Protein AF-Q7NRC7-F1 (afdb_monomer_lite)

Foldseek 3Di:
DDDPDDDVVLVVLCVVLVVLVVVVVVVLVPDDPVVNVVSVVVSVLSNQLSNQDDPLAPLSSLVSSLVVVCVVVVLDDDPDDPVSVVVNVVSCVVSNVVSVPGDPVVPPCPPDD

Secondary structure (DSSP, 8-state):
-------HHHHGGGHHHHHHHHHHHHHGGGS-HHHHHHHHHHHHHHHHHHHH--TT-HHHHHHHHHHHHHHHTT--SS---HHHHHHHHHHHHHHHHHHHHH-GGGSS-----

Radius of gyration: 18.16 Å; chains: 1; bounding box: 45×44×40 Å

Organism: Chromobacterium violaceum (strain ATCC 12472 / DSM 30191 / JCM 1249 / CCUG 213 / NBRC 12614 / NCIMB 9131 / NCTC 9757 / MK) (NCBI:txid243365)

Sequence (113 aa):
MSPVHFNPAAGSRLLPAVENLRHEADELIHESIDTQAYLLGALEGELIFALSVDKDSPSSTLTRCKSQLLLRLGLEGRSLTLEQQRLRGWIVGMLESIASTLDPDDWDNPTST

Structure (mmCIF, N/CA/C/O backbone):
data_AF-Q7NRC7-F1
#
_entry.id   AF-Q7NRC7-F1
#
loop_
_atom_site.group_PDB
_atom_site.id
_atom_site.type_symbol
_atom_site.label_atom_id
_atom_site.label_alt_id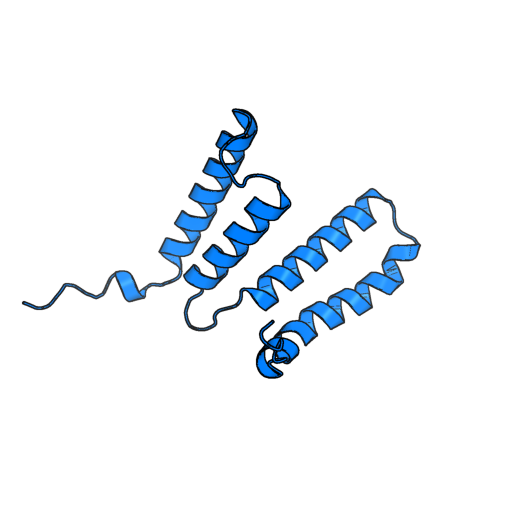
_atom_site.label_comp_id
_atom_site.label_asym_id
_atom_site.label_entity_id
_atom_site.label_seq_id
_atom_site.pdbx_PDB_ins_code
_atom_site.Cartn_x
_atom_site.Cartn_y
_atom_site.Cartn_z
_atom_site.occupancy
_atom_site.B_iso_or_equiv
_atom_site.auth_seq_id
_atom_site.auth_comp_id
_atom_site.auth_asym_id
_atom_site.auth_atom_id
_atom_site.pdbx_PDB_model_num
ATOM 1 N N . MET A 1 1 ? -20.926 2.686 -22.520 1.00 41.41 1 MET A N 1
ATOM 2 C CA . MET A 1 1 ? -20.245 1.634 -21.736 1.00 41.41 1 MET A CA 1
ATOM 3 C C . MET A 1 1 ? -19.210 0.998 -22.644 1.00 41.41 1 MET A C 1
ATOM 5 O O . MET A 1 1 ? -19.611 0.411 -23.640 1.00 41.41 1 MET A O 1
ATOM 9 N N . SER A 1 2 ? -17.914 1.182 -22.377 1.00 40.56 2 SER A N 1
ATOM 10 C CA . SER A 1 2 ? -16.881 0.433 -23.106 1.00 40.56 2 SER A CA 1
ATOM 11 C C . SER A 1 2 ? -16.859 -1.014 -22.610 1.00 40.56 2 SER A C 1
ATOM 13 O O . SER A 1 2 ? -16.972 -1.220 -21.399 1.00 40.56 2 SER A O 1
ATOM 15 N N . PRO A 1 3 ? -16.731 -2.008 -23.501 1.00 49.88 3 PRO A N 1
ATOM 16 C CA . PRO A 1 3 ? -16.572 -3.397 -23.096 1.00 49.88 3 PRO A CA 1
ATOM 17 C C . PRO A 1 3 ? -15.281 -3.556 -22.284 1.00 49.88 3 PRO A C 1
ATOM 19 O O . PRO A 1 3 ? -14.213 -3.094 -22.688 1.00 49.88 3 PRO A O 1
ATOM 22 N N . VAL A 1 4 ? -15.386 -4.206 -21.124 1.00 54.16 4 VAL A N 1
ATOM 23 C CA . VAL A 1 4 ? -14.221 -4.634 -20.344 1.00 54.16 4 VAL A CA 1
ATOM 24 C C . VAL A 1 4 ? -13.569 -5.775 -21.120 1.00 54.16 4 VAL A C 1
ATOM 26 O O . VAL A 1 4 ? -14.056 -6.903 -21.114 1.00 54.16 4 VAL A O 1
ATOM 29 N N . HIS A 1 5 ? -12.494 -5.474 -21.843 1.00 52.94 5 HIS A N 1
ATOM 30 C CA . HIS A 1 5 ? -11.699 -6.494 -22.513 1.00 52.94 5 HIS A CA 1
ATOM 31 C C . HIS A 1 5 ? -10.807 -7.184 -21.481 1.00 52.94 5 HIS A C 1
ATOM 33 O O . HIS A 1 5 ? -9.890 -6.576 -20.931 1.00 52.94 5 HIS A O 1
ATOM 39 N N . PHE A 1 6 ? -11.085 -8.461 -21.213 1.00 56.62 6 PHE A N 1
ATOM 40 C CA . PHE A 1 6 ? -10.202 -9.295 -20.409 1.00 56.62 6 PHE A CA 1
ATOM 41 C C . PHE A 1 6 ? -8.848 -9.411 -21.115 1.00 56.62 6 PHE A C 1
ATOM 43 O O . PHE A 1 6 ? -8.769 -9.914 -22.235 1.00 56.62 6 PHE A O 1
ATOM 50 N N . ASN A 1 7 ? -7.788 -8.928 -20.468 1.00 65.94 7 ASN A N 1
ATOM 51 C CA . ASN A 1 7 ? -6.425 -9.106 -20.946 1.00 65.94 7 ASN A CA 1
ATOM 52 C C . ASN A 1 7 ? -5.865 -10.413 -20.351 1.00 65.94 7 ASN A C 1
ATOM 54 O O . ASN A 1 7 ? -5.537 -10.438 -19.162 1.00 65.94 7 ASN A O 1
ATOM 58 N N . PRO A 1 8 ? -5.713 -11.492 -21.137 1.00 63.06 8 PRO A N 1
ATOM 59 C CA . PRO A 1 8 ? -5.224 -12.773 -20.628 1.00 63.06 8 PRO A CA 1
ATOM 60 C C . PRO A 1 8 ? -3.797 -12.694 -20.066 1.00 63.06 8 PRO A C 1
ATOM 62 O O . PRO A 1 8 ? -3.464 -13.448 -19.156 1.00 63.06 8 PRO A O 1
ATOM 65 N N . ALA A 1 9 ? -2.976 -11.743 -20.528 1.00 62.53 9 ALA A N 1
ATOM 66 C CA . ALA A 1 9 ? -1.643 -11.502 -19.973 1.00 62.53 9 ALA A CA 1
ATOM 67 C C . ALA A 1 9 ? -1.673 -10.776 -18.616 1.00 62.53 9 ALA A C 1
ATOM 69 O O . ALA A 1 9 ? -0.706 -10.853 -17.863 1.00 62.53 9 ALA A O 1
ATOM 70 N N . ALA A 1 10 ? -2.764 -10.072 -18.298 1.00 61.09 10 ALA A N 1
ATOM 71 C CA . ALA A 1 10 ? -3.015 -9.562 -16.952 1.00 61.09 10 ALA A CA 1
ATOM 72 C C . ALA A 1 10 ? -3.573 -10.676 -16.051 1.00 61.09 10 ALA A C 1
ATOM 74 O O . ALA A 1 10 ? -3.157 -10.799 -14.906 1.00 61.09 10 ALA A O 1
ATOM 75 N N . GLY A 1 11 ? -4.438 -11.543 -16.593 1.00 61.28 11 GLY A N 1
ATOM 76 C CA . GLY A 1 11 ? -4.970 -12.708 -15.880 1.00 61.28 11 GLY A CA 1
ATOM 77 C C . GLY A 1 11 ? -3.899 -13.725 -15.467 1.00 61.28 11 GLY A C 1
ATOM 78 O O . GLY A 1 11 ? -3.954 -14.252 -14.363 1.00 61.28 11 GLY A O 1
ATOM 79 N N . SER A 1 12 ? -2.879 -13.964 -16.296 1.00 64.94 12 SER A N 1
ATOM 80 C CA . SER A 1 12 ? -1.789 -14.891 -15.952 1.00 64.94 12 SER A CA 1
ATOM 81 C C . SER A 1 12 ? -0.903 -14.401 -14.801 1.00 64.94 12 SER A C 1
ATOM 83 O O . SER A 1 12 ? -0.351 -15.219 -14.070 1.00 64.94 12 SER A O 1
ATOM 85 N N . ARG A 1 13 ? -0.799 -13.081 -14.591 1.00 65.31 13 ARG A N 1
ATOM 86 C CA . ARG A 1 13 ? -0.060 -12.484 -13.460 1.00 65.31 13 ARG A CA 1
ATOM 87 C C . ARG A 1 13 ? -0.754 -12.706 -12.119 1.00 65.31 13 ARG A C 1
ATOM 89 O O . ARG A 1 13 ? -0.102 -12.622 -11.089 1.00 65.31 13 ARG A O 1
ATOM 96 N N . LEU A 1 14 ? -2.051 -13.011 -12.145 1.00 65.81 14 LEU A N 1
ATOM 97 C CA . LEU A 1 14 ? -2.851 -13.289 -10.956 1.00 65.81 14 LEU A CA 1
ATOM 98 C C . LEU A 1 14 ? -2.727 -14.735 -10.480 1.00 65.81 14 LEU A C 1
ATOM 100 O O . LEU A 1 14 ? -3.057 -15.010 -9.335 1.00 65.81 14 LEU A O 1
ATOM 104 N N . LEU A 1 15 ? -2.248 -15.655 -11.326 1.00 72.50 15 LEU A N 1
ATOM 105 C CA . LEU A 1 15 ? -2.198 -17.084 -11.004 1.00 72.50 15 LEU A CA 1
ATOM 106 C C . LEU A 1 15 ? -1.435 -17.400 -9.704 1.00 72.50 15 LEU A C 1
ATOM 108 O O . LEU A 1 15 ? -1.968 -18.182 -8.925 1.00 72.50 15 LEU A O 1
ATOM 112 N N . PRO A 1 16 ? -0.267 -16.792 -9.406 1.00 71.75 16 PRO A N 1
ATOM 113 C CA . PRO A 1 16 ? 0.421 -17.038 -8.137 1.00 71.75 16 PRO A CA 1
ATOM 114 C C . PRO A 1 16 ? -0.389 -16.569 -6.921 1.00 71.75 16 PRO A C 1
ATOM 116 O O . PRO A 1 16 ? -0.521 -17.310 -5.956 1.00 71.75 16 PRO A O 1
ATOM 119 N N . ALA A 1 17 ? -0.997 -15.380 -6.997 1.00 67.38 17 ALA A N 1
ATOM 120 C CA . ALA A 1 17 ? -1.834 -14.849 -5.919 1.00 67.38 17 ALA A CA 1
ATOM 121 C C . ALA A 1 17 ? -3.102 -15.698 -5.711 1.00 67.38 17 ALA A C 1
ATOM 123 O O . ALA A 1 17 ? -3.522 -15.930 -4.584 1.00 67.38 17 ALA A O 1
ATOM 124 N N . VAL A 1 18 ? -3.700 -16.198 -6.798 1.00 69.44 18 VAL A N 1
ATOM 125 C CA . VAL A 1 18 ? -4.864 -17.098 -6.757 1.00 69.44 18 VAL A CA 1
ATOM 126 C C . VAL A 1 18 ? -4.502 -18.464 -6.165 1.00 69.44 18 VAL A C 1
ATOM 128 O O . VAL A 1 18 ? -5.312 -19.044 -5.444 1.00 69.44 18 VAL A O 1
ATOM 131 N N . GLU A 1 19 ? -3.303 -18.978 -6.439 1.00 73.25 19 GLU A N 1
ATOM 132 C CA . GLU A 1 19 ? -2.828 -20.242 -5.869 1.00 73.25 19 GLU A CA 1
ATOM 133 C C . GLU A 1 19 ? -2.576 -20.118 -4.358 1.00 73.25 19 GLU A C 1
ATOM 135 O O . GLU A 1 19 ? -3.030 -20.977 -3.602 1.00 73.25 19 GLU A O 1
ATOM 140 N N . ASN A 1 20 ? -1.960 -19.017 -3.910 1.00 69.81 20 ASN A N 1
ATOM 141 C CA . ASN A 1 20 ? -1.786 -18.711 -2.484 1.00 69.81 20 ASN A CA 1
ATOM 142 C C . ASN A 1 20 ? -3.141 -18.547 -1.775 1.00 69.81 20 ASN A C 1
ATOM 144 O O . ASN A 1 20 ? -3.374 -19.161 -0.737 1.00 69.81 20 ASN A O 1
ATOM 148 N N . LEU A 1 21 ? -4.081 -17.816 -2.392 1.00 69.31 21 LEU A N 1
ATOM 149 C CA . LEU A 1 21 ? -5.467 -17.687 -1.917 1.00 69.31 21 LEU A CA 1
ATOM 150 C C . LEU A 1 21 ? -6.141 -19.046 -1.727 1.00 69.31 21 LEU A C 1
ATOM 152 O O . LEU A 1 21 ? -6.836 -19.251 -0.736 1.00 69.31 21 LEU A O 1
ATOM 156 N N . ARG A 1 22 ? -5.962 -19.971 -2.675 1.00 71.56 22 ARG A N 1
ATOM 157 C CA . ARG A 1 22 ? -6.553 -21.309 -2.593 1.00 71.56 22 ARG A CA 1
ATOM 158 C C . ARG A 1 22 ? -5.937 -22.132 -1.466 1.00 71.56 22 ARG A C 1
ATOM 160 O O . ARG A 1 22 ? -6.676 -22.810 -0.764 1.00 71.56 22 ARG A O 1
ATOM 167 N N . HIS A 1 23 ? -4.616 -22.076 -1.307 1.00 71.88 23 HIS A N 1
ATOM 168 C CA . HIS A 1 23 ? -3.915 -22.813 -0.258 1.00 71.88 23 HIS A CA 1
ATOM 169 C C . HIS A 1 23 ? -4.326 -22.335 1.141 1.00 71.88 23 HIS A C 1
ATOM 171 O O . HIS A 1 23 ? -4.588 -23.151 2.018 1.00 71.88 23 HIS A O 1
ATOM 177 N N . GLU A 1 24 ? -4.423 -21.023 1.353 1.00 70.12 24 GLU A N 1
ATOM 178 C CA . GLU A 1 24 ? -4.750 -20.467 2.671 1.00 70.12 24 GLU A CA 1
ATOM 179 C C . GLU A 1 24 ? -6.255 -20.506 2.996 1.00 70.12 24 GLU A C 1
ATOM 181 O O . GLU A 1 24 ? -6.633 -20.606 4.164 1.00 70.12 24 GLU A O 1
ATOM 186 N N . ALA A 1 25 ? -7.137 -20.481 1.986 1.00 68.75 25 ALA A N 1
ATOM 187 C CA . ALA A 1 25 ? -8.592 -20.546 2.175 1.00 68.75 25 ALA A CA 1
ATOM 188 C C . ALA A 1 25 ? -9.068 -21.822 2.887 1.00 68.75 25 ALA A C 1
ATOM 190 O O . ALA A 1 25 ? -10.020 -21.758 3.669 1.00 68.75 25 ALA A O 1
ATOM 191 N N . ASP A 1 26 ? -8.410 -22.956 2.646 1.00 67.88 26 ASP A N 1
ATOM 192 C CA . ASP A 1 26 ? -8.772 -24.234 3.268 1.00 67.88 26 ASP A CA 1
ATOM 193 C C . ASP A 1 26 ? -8.356 -24.296 4.753 1.00 67.88 26 ASP A C 1
ATOM 195 O O . ASP A 1 26 ? -9.013 -24.963 5.555 1.00 67.88 26 ASP A O 1
ATOM 199 N N . GLU A 1 27 ? -7.319 -23.553 5.150 1.00 68.00 27 GLU A N 1
ATOM 200 C CA . GLU A 1 27 ? -6.812 -23.496 6.530 1.00 68.00 27 GLU A CA 1
ATOM 201 C C . GLU A 1 27 ? -7.557 -22.449 7.385 1.00 68.00 27 GLU A C 1
ATOM 203 O O . GLU A 1 27 ? -7.712 -22.607 8.598 1.00 68.00 27 GLU A O 1
ATOM 208 N N . LEU A 1 28 ? -8.124 -21.421 6.746 1.00 66.12 28 LEU A N 1
ATOM 209 C CA . LEU A 1 28 ? -8.810 -20.289 7.382 1.00 66.12 28 LEU A CA 1
ATOM 210 C C . LEU A 1 28 ? -10.049 -20.665 8.219 1.00 66.12 28 LEU A C 1
ATOM 212 O O . LEU A 1 28 ? -10.377 -19.962 9.178 1.00 66.12 28 LEU A O 1
ATOM 216 N N . ILE A 1 29 ? -10.746 -21.761 7.898 1.00 68.06 29 ILE A N 1
ATOM 217 C CA . ILE A 1 29 ? -12.033 -22.139 8.526 1.00 68.06 29 ILE A CA 1
ATOM 218 C C . ILE A 1 29 ? -11.880 -22.473 10.024 1.00 68.06 29 ILE A C 1
ATOM 220 O O . ILE A 1 29 ? -12.849 -22.382 10.782 1.00 68.06 29 ILE A O 1
ATOM 224 N N . HIS A 1 30 ? -10.672 -22.825 10.469 1.00 74.88 30 HIS A N 1
ATOM 225 C CA . HIS A 1 30 ? -10.398 -23.260 11.844 1.00 74.88 30 HIS A CA 1
ATOM 226 C C . HIS A 1 30 ? -9.605 -22.252 12.685 1.00 74.88 30 HIS A C 1
ATOM 228 O O . HIS A 1 30 ? -9.335 -22.512 13.858 1.00 74.88 30 HIS A O 1
ATOM 234 N N . GLU A 1 31 ? -9.268 -21.102 12.110 1.00 81.56 31 GLU A N 1
ATOM 235 C CA . GLU A 1 31 ? -8.392 -20.111 12.725 1.00 81.56 31 GLU A CA 1
ATOM 236 C C . GLU A 1 31 ? -9.129 -19.051 13.557 1.00 81.56 31 GLU A C 1
ATOM 238 O O . GLU A 1 31 ? -10.345 -18.862 13.460 1.00 81.56 31 GLU A O 1
ATOM 243 N N . SER A 1 32 ? -8.376 -18.336 14.400 1.00 86.38 32 SER A N 1
ATOM 244 C CA . SER A 1 32 ? -8.908 -17.200 15.165 1.00 86.38 32 SER A CA 1
ATOM 245 C C . SER A 1 32 ? -9.315 -16.041 14.245 1.00 86.38 32 SER A C 1
ATOM 247 O O . SER A 1 32 ? -8.751 -15.876 13.166 1.00 86.38 32 SER A O 1
ATOM 249 N N . ILE A 1 33 ? -10.249 -15.189 14.686 1.00 86.94 33 ILE A N 1
ATOM 250 C CA . ILE A 1 33 ? -10.690 -14.012 13.910 1.00 86.94 33 ILE A CA 1
ATOM 251 C C . ILE A 1 33 ? -9.506 -13.093 13.566 1.00 86.94 33 ILE A C 1
ATOM 253 O O . ILE A 1 33 ? -9.441 -12.565 12.457 1.00 86.94 33 ILE A O 1
ATOM 257 N N . ASP A 1 34 ? -8.551 -12.936 14.484 1.00 86.56 34 ASP A N 1
ATOM 258 C CA . ASP A 1 34 ? -7.366 -12.104 14.266 1.00 86.56 34 ASP A CA 1
ATOM 259 C C . ASP A 1 34 ? -6.437 -12.721 13.211 1.00 86.56 34 ASP A C 1
ATOM 261 O O . ASP A 1 34 ? -5.963 -12.018 12.316 1.00 86.56 34 ASP A O 1
ATOM 265 N N . THR A 1 35 ? -6.232 -14.043 13.262 1.00 84.81 35 THR A N 1
ATOM 266 C CA . THR A 1 35 ? -5.475 -14.781 12.239 1.00 84.81 35 THR A CA 1
ATOM 267 C C . THR A 1 35 ? -6.155 -14.655 10.877 1.00 84.81 35 THR A C 1
ATOM 269 O O . THR A 1 35 ? -5.499 -14.354 9.884 1.00 84.81 35 THR A O 1
ATOM 272 N N . GLN A 1 36 ? -7.479 -14.823 10.826 1.00 81.88 36 GLN A N 1
ATOM 273 C CA . GLN A 1 36 ? -8.248 -14.699 9.590 1.00 81.88 36 GLN A CA 1
ATOM 274 C C . GLN A 1 36 ? -8.129 -13.297 8.990 1.00 81.88 36 GLN A C 1
ATOM 276 O O . GLN A 1 36 ? -7.887 -13.157 7.793 1.00 81.88 36 GLN A O 1
ATOM 281 N N . ALA A 1 37 ? -8.257 -12.254 9.814 1.00 84.12 37 ALA A N 1
ATOM 282 C CA . ALA A 1 37 ? -8.112 -10.871 9.371 1.00 84.12 37 ALA A CA 1
ATOM 283 C C . ALA A 1 37 ? -6.698 -10.579 8.845 1.00 84.12 37 ALA A C 1
ATOM 285 O O . ALA A 1 37 ? -6.552 -9.894 7.831 1.00 84.12 37 ALA A O 1
ATOM 286 N N . TYR A 1 38 ? -5.669 -11.117 9.504 1.00 85.69 38 TYR A N 1
ATOM 287 C CA . TYR A 1 38 ? -4.284 -11.009 9.052 1.00 85.69 38 TYR A CA 1
ATOM 288 C C . TYR A 1 38 ? -4.068 -11.685 7.692 1.00 85.69 38 TYR A C 1
ATOM 290 O O . TYR A 1 38 ? -3.575 -11.032 6.773 1.00 85.69 38 TYR A O 1
ATOM 298 N N . LEU A 1 39 ? -4.473 -12.952 7.546 1.00 85.00 39 LEU A N 1
ATOM 299 C CA . LEU A 1 39 ? -4.292 -13.726 6.312 1.00 85.00 39 LEU A CA 1
ATOM 300 C C . LEU A 1 39 ? -5.061 -13.102 5.144 1.00 85.00 39 LEU A C 1
ATOM 302 O O . LEU A 1 39 ? -4.493 -12.864 4.082 1.00 85.00 39 LEU A O 1
ATOM 306 N N . LEU A 1 40 ? -6.324 -12.716 5.353 1.00 83.75 40 LEU A N 1
ATOM 307 C CA . LEU A 1 40 ? -7.094 -11.997 4.334 1.00 83.75 40 LEU A CA 1
ATOM 308 C C . LEU A 1 40 ? -6.401 -10.694 3.916 1.00 83.75 40 LEU A C 1
ATOM 310 O O . LEU A 1 40 ? -6.318 -10.401 2.725 1.00 83.75 40 LEU A O 1
ATOM 314 N N . GLY A 1 41 ? -5.864 -9.932 4.872 1.00 86.94 41 GLY A N 1
ATOM 315 C CA . GLY A 1 41 ? -5.100 -8.720 4.581 1.00 86.94 41 GLY A CA 1
ATOM 316 C C . GLY A 1 41 ? -3.815 -8.988 3.790 1.00 86.94 41 GLY A C 1
ATOM 317 O O . GLY A 1 41 ? -3.493 -8.228 2.874 1.00 86.94 41 GLY A O 1
ATOM 318 N N . ALA A 1 42 ? -3.098 -10.068 4.104 1.00 87.12 42 ALA A N 1
ATOM 319 C CA . ALA A 1 42 ? -1.897 -10.480 3.380 1.00 87.12 42 ALA A CA 1
ATOM 320 C C . ALA A 1 42 ? -2.224 -10.852 1.925 1.00 87.12 42 ALA A C 1
ATOM 322 O O . ALA A 1 42 ? -1.613 -10.314 1.000 1.00 87.12 42 ALA A O 1
ATOM 323 N N . LEU A 1 43 ? -3.257 -11.671 1.720 1.00 85.00 43 LEU A N 1
ATOM 324 C CA . LEU A 1 43 ? -3.721 -12.095 0.397 1.00 85.00 43 LEU A CA 1
ATOM 325 C C . LEU A 1 43 ? -4.238 -10.915 -0.443 1.00 85.00 43 LEU A C 1
ATOM 327 O O . LEU A 1 43 ? -3.932 -10.818 -1.635 1.00 85.00 43 LEU A O 1
ATOM 331 N N . GLU A 1 44 ? -4.973 -9.975 0.164 1.00 85.56 44 GLU A N 1
ATOM 332 C CA . GLU A 1 44 ? -5.351 -8.712 -0.489 1.00 85.56 44 GLU A CA 1
ATOM 333 C C . GLU A 1 44 ? -4.108 -7.928 -0.950 1.00 85.56 44 GLU A C 1
ATOM 335 O O . GLU A 1 44 ? -4.078 -7.408 -2.071 1.00 85.56 44 GLU A O 1
ATOM 340 N N . GLY A 1 45 ? -3.069 -7.866 -0.114 1.00 88.31 45 GLY A N 1
ATOM 341 C CA . GLY A 1 45 ? -1.801 -7.208 -0.430 1.00 88.31 45 GLY A CA 1
ATOM 342 C C . GLY A 1 45 ? -1.064 -7.850 -1.608 1.00 88.31 45 GLY A C 1
ATOM 343 O O . GLY A 1 45 ? -0.622 -7.141 -2.517 1.00 88.31 45 GLY A O 1
ATOM 344 N N . GLU A 1 46 ? -0.976 -9.180 -1.638 1.00 88.19 46 GLU A N 1
ATOM 345 C CA . GLU A 1 46 ? -0.362 -9.926 -2.745 1.00 88.19 46 GLU A CA 1
ATOM 346 C C . GLU A 1 46 ? -1.096 -9.705 -4.068 1.00 88.19 46 GLU A C 1
ATOM 348 O O . GLU A 1 46 ? -0.470 -9.471 -5.107 1.00 88.19 46 GLU A O 1
ATOM 353 N N . LEU A 1 47 ? -2.430 -9.715 -4.034 1.00 85.06 47 LEU A N 1
ATOM 354 C CA . LEU A 1 47 ? -3.256 -9.455 -5.208 1.00 85.06 47 LEU A CA 1
ATOM 355 C C . LEU A 1 47 ? -3.009 -8.047 -5.768 1.00 85.06 47 LEU A C 1
ATOM 357 O O . LEU A 1 47 ? -2.817 -7.872 -6.975 1.00 85.06 47 LEU A O 1
ATOM 361 N N . ILE A 1 48 ? -2.985 -7.039 -4.894 1.00 87.75 48 ILE A N 1
ATOM 362 C CA . ILE A 1 48 ? -2.695 -5.650 -5.266 1.00 87.75 48 ILE A CA 1
ATOM 363 C C . ILE A 1 48 ? -1.302 -5.533 -5.890 1.00 87.75 48 ILE A C 1
ATOM 365 O O . ILE A 1 48 ? -1.146 -4.854 -6.911 1.00 87.75 48 ILE A O 1
ATOM 369 N N . PHE A 1 49 ? -0.301 -6.204 -5.318 1.00 88.31 49 PHE A N 1
ATOM 370 C CA . PHE A 1 49 ? 1.050 -6.228 -5.869 1.00 88.31 49 PHE A CA 1
ATOM 371 C C . PHE A 1 49 ? 1.076 -6.857 -7.268 1.00 88.31 49 PHE A C 1
ATOM 373 O O . PHE A 1 49 ? 1.602 -6.251 -8.204 1.00 88.31 49 PHE A O 1
ATOM 380 N N . ALA A 1 50 ? 0.444 -8.019 -7.447 1.00 86.38 50 ALA A N 1
ATOM 381 C CA . ALA A 1 50 ? 0.372 -8.714 -8.733 1.00 86.38 50 ALA A CA 1
ATOM 382 C C . ALA A 1 50 ? -0.296 -7.868 -9.834 1.00 86.38 50 ALA A C 1
ATOM 384 O O . ALA A 1 50 ? 0.126 -7.908 -10.993 1.00 86.38 50 ALA A O 1
ATOM 385 N N . LEU A 1 51 ? -1.306 -7.069 -9.475 1.00 84.50 51 LEU A N 1
ATOM 386 C CA . LEU A 1 51 ? -1.967 -6.119 -10.378 1.00 84.50 51 LEU A CA 1
ATOM 387 C C . LEU A 1 51 ? -1.124 -4.874 -10.669 1.00 84.50 51 LEU A C 1
ATOM 389 O O . LEU A 1 51 ? -1.234 -4.286 -11.746 1.00 84.50 51 LEU A O 1
ATOM 393 N N . SER A 1 52 ? -0.297 -4.465 -9.712 1.00 87.56 52 SER A N 1
ATOM 394 C CA . SER A 1 52 ? 0.518 -3.253 -9.798 1.00 87.56 52 SER A CA 1
ATOM 395 C C . SER A 1 52 ? 1.839 -3.476 -10.530 1.00 87.56 52 SER A C 1
ATOM 397 O O . SER A 1 52 ? 2.409 -2.504 -11.032 1.00 87.56 52 SER A O 1
ATOM 399 N N . VAL A 1 53 ? 2.303 -4.730 -10.615 1.00 90.50 53 VAL A N 1
ATOM 400 C CA . VAL A 1 53 ? 3.645 -5.070 -11.091 1.00 90.50 53 VAL A CA 1
ATOM 401 C C . VAL A 1 53 ? 3.921 -4.560 -12.506 1.00 90.50 53 VAL A C 1
ATOM 403 O O . VAL A 1 53 ? 3.230 -4.869 -13.486 1.00 90.50 53 VAL A O 1
ATOM 406 N N . ASP A 1 54 ? 4.991 -3.788 -12.587 1.00 88.00 54 ASP A N 1
ATOM 407 C CA . ASP A 1 54 ? 5.597 -3.239 -13.782 1.00 88.00 54 ASP A CA 1
ATOM 408 C C . ASP A 1 54 ? 7.054 -3.699 -13.808 1.00 88.00 54 ASP A C 1
ATOM 410 O O . ASP A 1 54 ? 7.871 -3.256 -13.003 1.00 88.00 54 ASP A O 1
ATOM 414 N N . LYS A 1 55 ? 7.362 -4.675 -14.669 1.00 82.56 55 LYS A N 1
ATOM 415 C CA . LYS A 1 55 ? 8.667 -5.358 -14.650 1.00 82.56 55 LYS A CA 1
ATOM 416 C C . LYS A 1 55 ? 9.818 -4.438 -15.043 1.00 82.56 55 LYS A C 1
ATOM 418 O O . LYS A 1 55 ? 10.945 -4.698 -14.641 1.00 82.56 55 LYS A O 1
ATOM 423 N N . ASP A 1 56 ? 9.507 -3.393 -15.797 1.00 86.94 56 ASP A N 1
ATOM 424 C CA . ASP A 1 56 ? 10.481 -2.445 -16.324 1.00 86.94 56 ASP A CA 1
ATOM 425 C C . ASP A 1 56 ? 10.656 -1.233 -15.392 1.00 86.94 56 ASP A C 1
ATOM 427 O O . ASP A 1 56 ? 11.546 -0.420 -15.606 1.00 86.94 56 ASP A O 1
ATOM 431 N N . SER A 1 57 ? 9.825 -1.105 -14.348 1.00 88.75 57 SER A N 1
ATOM 432 C CA . SER A 1 57 ? 9.944 -0.040 -13.348 1.00 88.75 57 SER A CA 1
ATOM 433 C C . SER A 1 57 ? 9.434 -0.497 -11.970 1.00 88.75 57 SER A C 1
ATOM 435 O O . SER A 1 57 ? 8.239 -0.396 -11.641 1.00 88.75 57 SER A O 1
ATOM 437 N N . PRO A 1 58 ? 10.339 -1.003 -11.115 1.00 90.50 58 PRO A N 1
ATOM 438 C CA . PRO A 1 58 ? 10.060 -1.246 -9.703 1.00 90.50 58 PRO A CA 1
ATOM 439 C C . PRO A 1 58 ? 9.505 -0.012 -8.971 1.00 90.50 58 PRO A C 1
ATOM 441 O O . PRO A 1 58 ? 8.594 -0.155 -8.146 1.00 90.50 58 PRO A O 1
ATOM 444 N N . SER A 1 59 ? 9.972 1.201 -9.295 1.00 92.38 59 SER A N 1
ATOM 445 C CA . SER A 1 59 ? 9.437 2.438 -8.703 1.00 92.38 59 SER A CA 1
ATOM 446 C C . SER A 1 59 ? 7.965 2.698 -9.083 1.00 92.38 59 SER A C 1
ATOM 448 O O . SER A 1 59 ? 7.151 3.066 -8.223 1.00 92.38 59 SER A O 1
ATOM 450 N N . SER A 1 60 ? 7.579 2.427 -10.337 1.00 91.25 60 SER A N 1
ATOM 451 C CA . SER A 1 60 ? 6.190 2.473 -10.824 1.00 91.25 60 SER A CA 1
ATOM 452 C C . SER A 1 60 ? 5.320 1.455 -10.088 1.00 91.25 60 SER A C 1
ATOM 454 O O . SER A 1 60 ? 4.224 1.791 -9.623 1.00 91.25 60 SER A O 1
ATOM 456 N N . THR A 1 61 ? 5.836 0.237 -9.887 1.00 91.81 61 THR A N 1
ATOM 457 C CA . THR A 1 61 ? 5.160 -0.809 -9.102 1.00 91.81 61 THR A CA 1
ATOM 458 C C . THR A 1 61 ? 4.862 -0.326 -7.683 1.00 91.81 61 THR A C 1
ATOM 460 O O . THR A 1 61 ? 3.712 -0.374 -7.241 1.00 91.81 61 THR A O 1
ATOM 463 N N . LEU A 1 62 ? 5.865 0.205 -6.976 1.00 93.06 62 LEU A N 1
ATOM 464 C CA . LEU A 1 62 ? 5.684 0.730 -5.619 1.00 93.06 62 LEU A CA 1
ATOM 465 C C . LEU A 1 62 ? 4.727 1.916 -5.565 1.00 93.06 62 LEU A C 1
ATOM 467 O O . LEU A 1 62 ? 3.923 2.009 -4.638 1.00 93.06 62 LEU A O 1
ATOM 471 N N . THR A 1 63 ? 4.776 2.806 -6.554 1.00 93.00 63 THR A N 1
ATOM 472 C CA . THR A 1 63 ? 3.866 3.953 -6.628 1.00 93.00 63 THR A CA 1
ATOM 473 C C . THR A 1 63 ? 2.413 3.499 -6.746 1.00 93.00 63 THR A C 1
ATOM 475 O O . THR A 1 63 ? 1.548 4.029 -6.045 1.00 93.00 63 THR A O 1
ATOM 478 N N . ARG A 1 64 ? 2.141 2.477 -7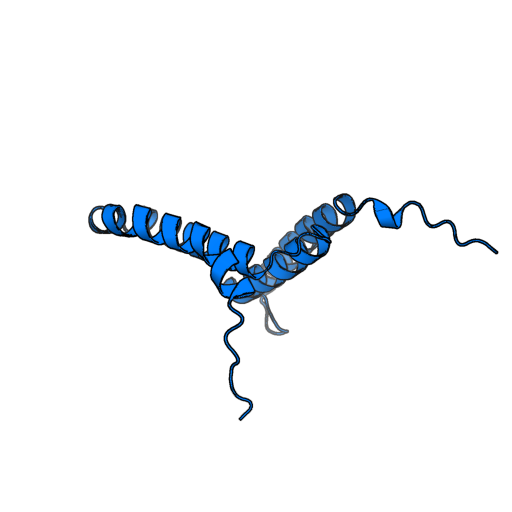.565 1.00 93.31 64 ARG A N 1
ATOM 479 C CA . ARG A 1 64 ? 0.802 1.882 -7.699 1.00 93.31 64 ARG A CA 1
ATOM 480 C C . ARG A 1 64 ? 0.360 1.181 -6.411 1.00 93.31 64 ARG A C 1
ATOM 482 O O . ARG A 1 64 ? -0.751 1.437 -5.946 1.00 93.31 64 ARG A O 1
ATOM 489 N N . CYS A 1 65 ? 1.235 0.393 -5.780 1.00 94.12 65 CYS A N 1
ATOM 490 C CA . CYS A 1 65 ? 0.957 -0.238 -4.484 1.00 94.12 65 CYS A CA 1
ATOM 491 C C . CYS A 1 65 ? 0.657 0.796 -3.386 1.00 94.12 65 CYS A C 1
ATOM 493 O O . CYS A 1 65 ? -0.302 0.638 -2.633 1.00 94.12 65 CYS A O 1
ATOM 495 N N . LYS A 1 66 ? 1.429 1.890 -3.326 1.00 95.06 66 LYS A N 1
ATOM 496 C CA . LYS A 1 66 ? 1.207 3.014 -2.401 1.00 95.06 66 LYS A CA 1
ATOM 497 C C . LYS A 1 66 ? -0.196 3.593 -2.567 1.00 95.06 66 LYS A C 1
ATOM 499 O O . LYS A 1 66 ? -0.890 3.770 -1.571 1.00 95.06 66 LYS A O 1
ATOM 504 N N . SER A 1 67 ? -0.624 3.877 -3.798 1.00 94.19 67 SER A N 1
ATOM 505 C CA . SER A 1 67 ? -1.972 4.403 -4.056 1.00 94.19 67 SER A CA 1
ATOM 506 C C . SER A 1 67 ? -3.060 3.461 -3.536 1.00 94.19 67 SER A C 1
ATOM 508 O O . SER A 1 67 ? -3.971 3.906 -2.844 1.00 94.19 67 SER A O 1
ATOM 510 N N . GLN A 1 68 ? -2.930 2.156 -3.784 1.00 94.12 68 GLN A N 1
ATOM 511 C CA . GLN A 1 68 ? -3.896 1.168 -3.295 1.00 94.12 68 GLN A CA 1
ATOM 512 C C . GLN A 1 68 ? -3.917 1.069 -1.762 1.00 94.12 68 GLN A C 1
ATOM 514 O O . GLN A 1 68 ? -4.991 1.005 -1.164 1.00 94.12 68 GLN A O 1
ATOM 519 N N . LEU A 1 69 ? -2.752 1.133 -1.109 1.00 93.50 69 LEU A N 1
ATOM 520 C CA . LEU A 1 69 ? -2.658 1.147 0.353 1.00 93.50 69 LEU A CA 1
ATOM 521 C C . LEU A 1 69 ? -3.360 2.373 0.958 1.00 93.50 69 LEU A C 1
ATOM 523 O O . LEU A 1 69 ? -4.121 2.243 1.916 1.00 93.50 69 LEU A O 1
ATOM 527 N N . LEU A 1 70 ? -3.138 3.562 0.391 1.00 94.88 70 LEU A N 1
ATOM 528 C CA . LEU A 1 70 ? -3.782 4.791 0.862 1.00 94.88 70 LEU A CA 1
ATOM 529 C C . LEU A 1 70 ? -5.304 4.738 0.693 1.00 94.88 70 LEU A C 1
ATOM 531 O O . LEU A 1 70 ? -6.024 5.127 1.614 1.00 94.88 70 LEU A O 1
ATOM 535 N N . LEU A 1 71 ? -5.789 4.217 -0.436 1.00 92.62 71 LEU A N 1
ATOM 536 C CA . LEU A 1 71 ? -7.214 3.992 -0.667 1.00 92.62 71 LEU A CA 1
ATOM 537 C C . LEU A 1 71 ? -7.805 3.045 0.384 1.00 92.62 71 LEU A C 1
ATOM 539 O O . LEU A 1 71 ? -8.818 3.370 1.007 1.00 92.62 71 LEU A O 1
ATOM 543 N N . ARG A 1 72 ? -7.155 1.901 0.634 1.00 89.88 72 ARG A N 1
ATOM 544 C CA . ARG A 1 72 ? -7.647 0.875 1.567 1.00 89.88 72 ARG A CA 1
ATOM 545 C C . ARG A 1 72 ? -7.721 1.374 3.009 1.00 89.88 72 ARG A C 1
ATOM 547 O O . ARG A 1 72 ? -8.649 1.013 3.729 1.00 89.88 72 ARG A O 1
ATOM 554 N N . LEU A 1 73 ? -6.784 2.232 3.408 1.00 92.25 73 LEU A N 1
ATOM 555 C CA . LEU A 1 73 ? -6.751 2.861 4.731 1.00 92.25 73 LEU A CA 1
ATOM 556 C C . LEU A 1 73 ? -7.671 4.091 4.850 1.00 92.25 73 LEU A C 1
ATOM 558 O O . LEU A 1 73 ? -7.715 4.719 5.908 1.00 92.25 73 LEU A O 1
ATOM 562 N N . GLY A 1 74 ? -8.390 4.468 3.786 1.00 94.19 74 GLY A N 1
ATOM 563 C CA . GLY A 1 74 ? -9.232 5.667 3.781 1.00 94.19 74 GLY A CA 1
ATOM 564 C C . GLY A 1 74 ? -8.427 6.961 3.932 1.00 94.19 74 GLY A C 1
ATOM 565 O O . GLY A 1 74 ? -8.911 7.934 4.505 1.00 94.19 74 GLY A O 1
ATOM 566 N N . LEU A 1 75 ? -7.183 6.967 3.447 1.00 95.69 75 LEU A N 1
ATOM 567 C CA . LEU A 1 75 ? -6.250 8.096 3.515 1.00 95.69 75 LEU A CA 1
ATOM 568 C C . LEU A 1 75 ? -6.247 8.936 2.227 1.00 95.69 75 LEU A C 1
ATOM 570 O O . LEU A 1 75 ? -5.371 9.779 2.022 1.00 95.69 75 LEU A O 1
ATOM 574 N N . GLU A 1 76 ? -7.231 8.735 1.353 1.00 90.44 76 GLU A N 1
ATOM 575 C CA . GLU A 1 76 ? -7.437 9.560 0.168 1.00 90.44 76 GLU A CA 1
ATOM 576 C C . GLU A 1 76 ? -8.332 10.776 0.445 1.00 90.44 76 GLU A C 1
ATOM 578 O O . GLU A 1 76 ? -9.161 10.804 1.354 1.00 90.44 76 GLU A O 1
ATOM 583 N N . GLY A 1 77 ? -8.163 11.819 -0.370 1.00 87.38 77 GLY A N 1
ATOM 584 C CA . GLY A 1 77 ? -8.985 13.024 -0.305 1.00 87.38 77 GLY A CA 1
ATOM 585 C C . GLY A 1 77 ? -8.509 14.083 0.696 1.00 87.38 77 GLY A C 1
ATOM 586 O O . GLY A 1 77 ? -7.351 14.127 1.126 1.00 87.38 77 GLY A O 1
ATOM 587 N N . ARG A 1 78 ? -9.415 15.029 0.980 1.00 84.62 78 ARG A N 1
ATOM 588 C CA . ARG A 1 78 ? -9.121 16.279 1.709 1.00 84.62 78 ARG A CA 1
ATOM 589 C C . ARG A 1 78 ? -9.662 16.304 3.141 1.00 84.62 78 ARG A C 1
ATOM 591 O O . ARG A 1 78 ? -9.164 17.078 3.949 1.00 84.62 78 ARG A O 1
ATOM 598 N N . SER A 1 79 ? -10.632 15.452 3.463 1.00 92.31 79 SER A N 1
ATOM 599 C CA . SER A 1 79 ? -11.311 15.420 4.767 1.00 92.31 79 SER A CA 1
ATOM 600 C C . SER A 1 79 ? -10.670 14.409 5.719 1.00 92.31 79 SER A C 1
ATOM 602 O O . SER A 1 79 ? -11.339 13.515 6.226 1.00 92.31 79 SER A O 1
ATOM 604 N N . LEU A 1 80 ? -9.360 14.528 5.932 1.00 95.38 80 LEU A N 1
ATOM 605 C CA . LEU A 1 80 ? -8.612 13.663 6.844 1.00 95.38 80 LEU A CA 1
ATOM 606 C C . LEU A 1 80 ? -8.392 14.364 8.182 1.00 95.38 80 LEU A C 1
ATOM 608 O O . LEU A 1 80 ? -8.044 15.548 8.216 1.00 95.38 80 LEU A O 1
ATOM 612 N N . THR A 1 81 ? -8.522 13.612 9.272 1.00 96.88 81 THR A N 1
ATOM 613 C CA . THR A 1 81 ? -8.075 14.055 10.599 1.00 96.88 81 THR A CA 1
ATOM 614 C C . THR A 1 81 ? -6.566 14.324 10.603 1.00 96.88 81 THR A C 1
ATOM 616 O O . THR A 1 81 ? -5.833 13.838 9.738 1.00 96.88 81 THR A O 1
ATOM 619 N N . LEU A 1 82 ? -6.075 15.078 11.593 1.00 97.38 82 LEU A N 1
ATOM 620 C CA . LEU A 1 82 ? -4.643 15.377 11.721 1.00 97.38 82 LEU A CA 1
ATOM 621 C C . LEU A 1 82 ? -3.786 14.100 11.760 1.00 97.38 82 LEU A C 1
ATOM 623 O O . LEU A 1 82 ? -2.762 14.022 11.084 1.00 97.38 82 LEU A O 1
ATOM 627 N N . GLU A 1 83 ? -4.230 13.083 12.499 1.00 97.75 83 GLU A N 1
ATOM 628 C CA . GLU A 1 83 ? -3.513 11.809 12.611 1.00 97.75 83 GLU A CA 1
ATOM 629 C C . GLU A 1 83 ? -3.520 11.022 11.295 1.00 97.75 83 GLU A C 1
ATOM 631 O O . GLU A 1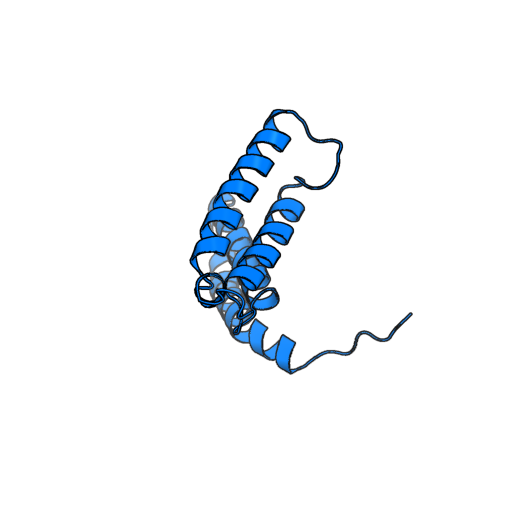 83 ? -2.488 10.496 10.884 1.00 97.75 83 GLU A O 1
ATOM 636 N N . GLN A 1 84 ? -4.628 11.028 10.551 1.00 97.19 84 GLN A N 1
ATOM 637 C CA . GLN A 1 84 ? -4.674 10.426 9.213 1.00 97.19 84 GLN A CA 1
ATOM 638 C C . GLN A 1 84 ? -3.754 11.148 8.220 1.00 97.19 84 GLN A C 1
ATOM 640 O O . GLN A 1 84 ? -3.095 10.501 7.407 1.00 97.19 84 GLN A O 1
ATOM 645 N N . GLN A 1 85 ? -3.654 12.480 8.288 1.00 97.38 85 GLN A N 1
ATOM 646 C CA . GLN A 1 85 ? -2.715 13.232 7.447 1.00 97.38 85 GLN A CA 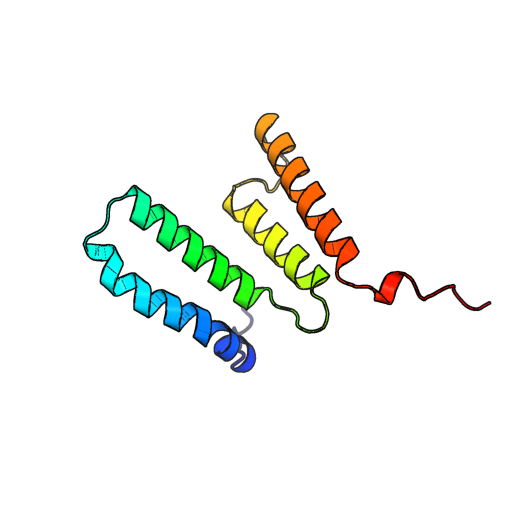1
ATOM 647 C C . GLN A 1 85 ? -1.258 12.887 7.770 1.00 97.38 85 GLN A C 1
ATOM 649 O O . GLN A 1 85 ? -0.456 12.734 6.847 1.00 97.38 85 GLN A O 1
ATOM 654 N N . ARG A 1 86 ? -0.926 12.730 9.057 1.00 97.56 86 ARG A N 1
ATOM 655 C CA . ARG A 1 86 ? 0.402 12.295 9.513 1.00 97.56 86 ARG A CA 1
ATOM 656 C C . ARG A 1 86 ? 0.727 10.889 9.025 1.00 97.56 86 ARG A C 1
ATOM 658 O O . ARG A 1 86 ? 1.778 10.700 8.419 1.00 97.56 86 ARG A O 1
ATOM 665 N N . LEU A 1 87 ? -0.189 9.938 9.212 1.00 97.94 87 LEU A N 1
ATOM 666 C CA . LEU A 1 87 ? -0.024 8.562 8.741 1.00 97.94 87 LEU A CA 1
ATOM 667 C C . LEU A 1 87 ? 0.163 8.510 7.220 1.00 97.94 87 LEU A C 1
ATOM 669 O O . LEU A 1 87 ? 1.091 7.865 6.736 1.00 97.94 87 LEU A O 1
ATOM 673 N N . ARG A 1 88 ? -0.654 9.255 6.464 1.00 97.25 88 ARG A N 1
ATOM 674 C CA . ARG A 1 88 ? -0.492 9.395 5.012 1.00 97.25 88 ARG A CA 1
ATOM 675 C C . ARG A 1 88 ? 0.893 9.919 4.651 1.00 97.25 88 ARG A C 1
ATOM 677 O O . ARG A 1 88 ? 1.546 9.340 3.793 1.00 97.25 88 ARG A O 1
ATOM 684 N N . GLY A 1 89 ? 1.335 11.003 5.290 1.00 97.19 89 GLY A N 1
ATOM 685 C CA . GLY A 1 89 ? 2.652 11.591 5.041 1.00 97.19 89 GLY A CA 1
ATOM 686 C C . GLY A 1 89 ? 3.792 10.613 5.322 1.00 97.19 89 GLY A C 1
ATOM 687 O O . GLY A 1 89 ? 4.734 10.539 4.540 1.00 97.19 89 GLY A O 1
ATOM 688 N N . TRP A 1 90 ? 3.678 9.818 6.387 1.00 97.81 90 TRP A N 1
ATOM 689 C CA . TRP A 1 90 ? 4.665 8.800 6.743 1.00 97.81 90 TRP A CA 1
ATOM 690 C C . TRP A 1 90 ? 4.751 7.681 5.696 1.00 97.81 90 TRP A C 1
ATOM 692 O O . TRP A 1 90 ? 5.842 7.367 5.224 1.00 97.81 90 TRP A O 1
ATOM 702 N N . ILE A 1 91 ? 3.601 7.14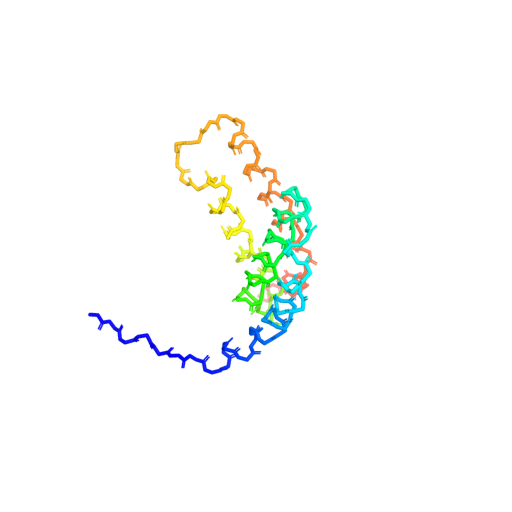3 5.268 1.00 96.94 91 ILE A N 1
ATOM 703 C CA . ILE A 1 91 ? 3.522 6.123 4.209 1.00 96.94 91 ILE A CA 1
ATOM 704 C C . ILE A 1 91 ? 4.096 6.665 2.894 1.00 96.94 91 ILE A C 1
ATOM 706 O O . ILE A 1 91 ? 4.916 6.003 2.261 1.00 96.94 91 ILE A O 1
ATOM 710 N N . VAL A 1 92 ? 3.683 7.872 2.492 1.00 95.81 92 VAL A N 1
ATOM 711 C CA . VAL A 1 92 ? 4.145 8.512 1.253 1.00 95.81 92 VAL A CA 1
ATOM 712 C C . VAL A 1 92 ? 5.653 8.729 1.290 1.00 95.81 92 VAL A C 1
ATOM 714 O O . VAL A 1 92 ? 6.338 8.274 0.381 1.00 95.81 92 VAL A O 1
ATOM 717 N N . GLY A 1 93 ? 6.175 9.345 2.352 1.00 95.56 93 GLY A N 1
ATOM 718 C CA . GLY A 1 93 ? 7.603 9.629 2.474 1.00 95.56 93 GLY A CA 1
ATOM 719 C C . GLY A 1 93 ? 8.466 8.366 2.462 1.00 95.56 93 GLY A C 1
ATOM 720 O O . GLY A 1 93 ? 9.506 8.344 1.811 1.00 95.56 93 GLY A O 1
ATOM 721 N N . MET A 1 94 ? 8.025 7.295 3.127 1.00 95.81 94 MET A N 1
ATOM 722 C CA . MET A 1 94 ? 8.751 6.024 3.130 1.00 95.81 94 MET A CA 1
ATOM 723 C C . MET A 1 94 ? 8.751 5.359 1.752 1.00 95.81 94 MET A C 1
ATOM 725 O O . MET A 1 94 ? 9.812 5.007 1.241 1.00 95.81 94 MET A O 1
ATOM 729 N N . LEU A 1 95 ? 7.574 5.192 1.142 1.00 94.12 95 LEU A N 1
ATOM 730 C CA . LEU A 1 95 ? 7.451 4.453 -0.114 1.00 94.12 95 LEU A CA 1
ATOM 731 C C . LEU A 1 95 ? 8.023 5.225 -1.307 1.00 94.12 95 LEU A C 1
ATOM 733 O O . LEU A 1 95 ? 8.595 4.600 -2.193 1.00 94.12 95 LEU A O 1
ATOM 737 N N . GLU A 1 96 ? 7.922 6.557 -1.331 1.00 90.94 96 GLU A N 1
ATOM 738 C CA . GLU A 1 96 ? 8.564 7.377 -2.369 1.00 90.94 96 GLU A CA 1
ATOM 739 C C . GLU A 1 96 ? 10.085 7.389 -2.233 1.00 90.94 96 GLU A C 1
ATOM 741 O O . GLU A 1 96 ? 10.779 7.293 -3.242 1.00 90.94 96 GLU A O 1
ATOM 746 N N . SER A 1 97 ? 10.607 7.429 -1.003 1.00 91.31 97 SER A N 1
ATOM 747 C CA . SER A 1 97 ? 12.047 7.306 -0.766 1.00 91.31 97 SER A CA 1
ATOM 748 C C . SER A 1 97 ? 12.571 5.967 -1.290 1.00 91.31 97 SER A C 1
ATOM 750 O O . SER A 1 97 ? 13.506 5.946 -2.084 1.00 91.31 97 SER A O 1
ATOM 752 N N . ILE A 1 98 ? 11.903 4.854 -0.962 1.00 91.88 98 ILE A N 1
ATOM 753 C CA . ILE A 1 98 ? 12.268 3.532 -1.494 1.00 91.88 98 ILE A CA 1
ATOM 754 C C . ILE A 1 98 ? 12.160 3.518 -3.025 1.00 91.88 98 ILE A C 1
ATOM 756 O O . ILE A 1 98 ? 13.107 3.113 -3.694 1.00 91.88 98 ILE A O 1
ATOM 760 N N . ALA A 1 99 ? 11.052 4.001 -3.594 1.00 89.50 99 ALA A N 1
ATOM 761 C CA . ALA A 1 99 ? 10.856 4.040 -5.043 1.00 89.50 99 ALA A CA 1
ATOM 762 C C . ALA A 1 99 ? 11.974 4.814 -5.765 1.00 89.50 99 ALA A C 1
ATOM 764 O O . ALA A 1 99 ? 12.474 4.336 -6.777 1.00 89.50 99 ALA A O 1
ATOM 765 N N . SER A 1 100 ? 12.428 5.941 -5.205 1.00 86.81 100 SER A N 1
ATOM 766 C CA . SER A 1 100 ? 13.523 6.744 -5.770 1.00 86.81 100 SER A CA 1
ATOM 767 C C . SER A 1 100 ? 14.889 6.047 -5.766 1.00 86.81 100 SER A C 1
ATOM 769 O O . SER A 1 100 ? 15.783 6.451 -6.498 1.00 86.81 100 SER A O 1
ATOM 771 N N . THR A 1 101 ? 15.061 5.000 -4.953 1.00 88.44 101 THR A N 1
ATOM 772 C CA . THR A 1 101 ? 16.317 4.230 -4.880 1.00 88.44 101 THR A CA 1
ATOM 773 C C . THR A 1 101 ? 16.354 3.015 -5.804 1.00 88.44 101 THR A C 1
ATOM 775 O O . THR A 1 101 ? 17.413 2.415 -5.965 1.00 88.44 101 THR A O 1
ATOM 778 N N . LEU A 1 102 ? 15.212 2.616 -6.373 1.00 86.00 102 LEU A N 1
ATOM 779 C CA . LEU A 1 102 ? 15.081 1.344 -7.088 1.00 86.00 102 LEU A CA 1
ATOM 780 C C . LEU A 1 102 ? 15.284 1.439 -8.599 1.00 86.00 102 LEU A C 1
ATOM 782 O O . LEU A 1 102 ? 15.608 0.421 -9.206 1.00 86.00 102 LEU A O 1
ATOM 786 N N . ASP A 1 103 ? 15.126 2.625 -9.183 1.00 74.88 103 ASP A N 1
ATOM 787 C CA . ASP A 1 103 ? 15.316 2.846 -10.615 1.00 74.88 103 ASP A CA 1
ATOM 788 C C . ASP A 1 103 ? 16.634 3.636 -10.805 1.00 74.88 103 ASP A C 1
ATOM 790 O O . ASP A 1 103 ? 16.649 4.859 -10.658 1.00 74.88 103 ASP A O 1
ATOM 794 N N . PRO A 1 104 ? 17.772 2.957 -11.062 1.00 63.84 104 PRO A N 1
ATOM 795 C CA . PRO A 1 104 ? 19.096 3.587 -11.148 1.00 63.84 104 PRO A CA 1
ATOM 796 C C . PRO A 1 104 ? 19.307 4.453 -12.404 1.00 63.84 104 PRO A C 1
ATOM 798 O O . PRO A 1 104 ? 20.265 5.223 -12.451 1.00 63.84 104 PRO A O 1
ATOM 801 N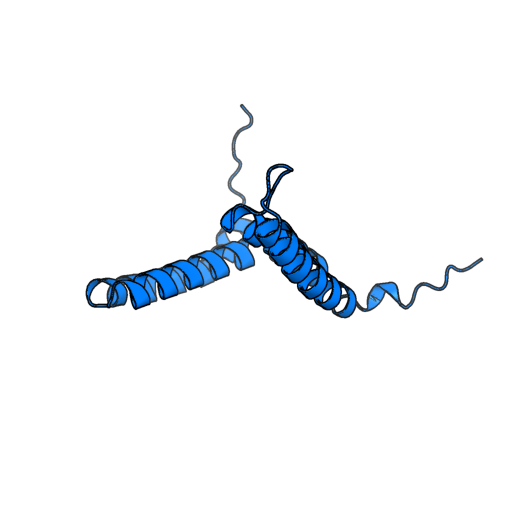 N . ASP A 1 105 ? 18.414 4.376 -13.393 1.00 55.41 105 ASP A N 1
ATOM 802 C CA . ASP A 1 105 ? 18.568 5.052 -14.691 1.00 55.41 105 ASP A CA 1
ATOM 803 C C . ASP A 1 105 ? 18.330 6.577 -14.651 1.00 55.41 105 ASP A C 1
ATOM 805 O O . ASP A 1 105 ? 18.613 7.266 -15.631 1.00 55.41 105 ASP A O 1
ATOM 809 N N . ASP A 1 106 ? 17.880 7.137 -13.523 1.00 52.16 106 ASP A N 1
ATOM 810 C CA . ASP A 1 106 ? 17.715 8.594 -13.357 1.00 52.16 106 ASP A CA 1
ATOM 811 C C . ASP A 1 106 ? 19.005 9.311 -12.897 1.00 52.16 106 ASP A C 1
ATOM 813 O O . ASP A 1 106 ? 19.043 10.541 -12.822 1.00 52.16 106 ASP A O 1
ATOM 817 N N . TRP A 1 107 ? 20.086 8.572 -12.603 1.00 52.00 107 TRP A N 1
ATOM 818 C CA . TRP A 1 107 ? 21.383 9.149 -12.205 1.00 52.00 107 TRP A CA 1
ATOM 819 C C . TRP A 1 107 ? 22.377 9.344 -13.363 1.00 52.00 107 TRP A C 1
ATOM 821 O O . TRP A 1 107 ? 23.287 10.164 -13.235 1.00 52.00 107 TRP A O 1
ATOM 831 N N . ASP A 1 108 ? 22.188 8.661 -14.497 1.00 47.84 108 ASP A N 1
ATOM 832 C CA . ASP A 1 108 ? 23.158 8.615 -15.608 1.00 47.84 108 ASP A CA 1
ATOM 833 C C . ASP A 1 108 ? 22.753 9.426 -16.853 1.00 47.84 108 ASP A C 1
ATOM 835 O O . ASP A 1 108 ? 23.350 9.279 -17.921 1.00 47.84 108 ASP A O 1
ATOM 839 N N . ASN A 1 109 ? 21.807 10.363 -16.727 1.00 43.91 109 ASN A N 1
ATOM 840 C CA . ASN A 1 109 ? 21.547 11.368 -17.763 1.00 43.91 109 ASN A CA 1
ATOM 841 C C . ASN A 1 109 ? 22.057 12.761 -17.339 1.00 43.91 109 ASN A C 1
ATOM 843 O O . ASN A 1 109 ? 21.261 13.657 -17.038 1.00 43.91 109 ASN A O 1
ATOM 847 N N . PRO A 1 110 ? 23.383 13.015 -17.355 1.00 44.50 110 PRO A N 1
ATOM 848 C CA . PRO A 1 110 ? 23.856 14.376 -17.505 1.00 44.50 110 PRO A CA 1
ATOM 849 C C . PRO A 1 110 ? 23.473 14.777 -18.929 1.00 44.50 110 PRO A C 1
ATOM 851 O O . PRO A 1 110 ? 24.081 14.320 -19.897 1.00 44.50 110 PRO A O 1
ATOM 854 N N . THR A 1 111 ? 22.409 15.566 -19.078 1.00 50.25 111 THR A N 1
ATOM 855 C CA . THR A 1 111 ? 21.985 16.085 -20.378 1.00 50.25 111 THR A CA 1
ATOM 856 C C . THR A 1 111 ? 23.187 16.646 -21.117 1.00 50.25 111 THR A C 1
ATOM 858 O O . THR A 1 111 ? 23.774 17.656 -20.732 1.00 50.25 111 THR A O 1
ATOM 861 N N . SER A 1 112 ? 23.524 15.928 -22.182 1.00 42.72 112 SER A N 1
ATOM 862 C CA . SER A 1 112 ? 24.353 16.369 -23.279 1.00 42.72 112 SER A CA 1
ATOM 863 C C . SER A 1 112 ? 23.746 17.642 -23.860 1.00 42.72 112 SER A C 1
ATOM 865 O O . SER A 1 112 ? 22.687 17.571 -24.476 1.00 42.72 112 SER A O 1
ATOM 867 N N . THR A 1 113 ? 24.423 18.769 -23.660 1.00 41.69 113 THR A N 1
ATOM 868 C CA . THR A 1 113 ? 24.555 19.899 -24.599 1.00 41.69 113 THR A CA 1
ATOM 869 C C . THR A 1 113 ? 25.742 20.741 -24.176 1.00 41.69 113 THR A C 1
ATOM 871 O O . THR A 1 113 ? 25.779 21.111 -22.982 1.00 41.69 113 THR A O 1
#

pLDDT: mean 79.85, std 16.08, range [40.56, 97.94]